Protein AF-A0A2K2TGK4-F1 (afdb_monomer_lite)

Radius of gyration: 19.2 Å; chains: 1; bounding box: 51×26×53 Å

pLDDT: mean 72.52, std 13.83, range [37.5, 92.88]

Foldseek 3Di:
DDDPDDPVVLVVVLVVLVVVLPPVQLVVLLVCCLVCLVPDDPVVVVVSVVSNVVSNVVRVVSNLVSQLVVDDPVCSVVSNVVVVVVVVVVVVVLVVVLVVQLVVLCVPDPDDNVVSNSVSNSVSSVVVSVVVVVVVVVVVVVSD

Organism: Limosilactobacillus fermentum (NCBI:txid1613)

InterPro domains:
  IPR036259 MFS transporter superfamily [SSF103473] (27-142)

Sequence (144 aa):
MPRHQPSAYLSQTARREGWLALPPCRWVALLIFTLVARHLANPFIATVYVLYMAGMGTCMGSVMTSALRTLADNQQTEGNAILNTLQQFAGAVGTSLSAVVVAQSQTYLAGSQAYTTAVGTQNAFIMLTVFATVIWFSYFKVIK

Structure (mmCIF, N/CA/C/O backbone):
dat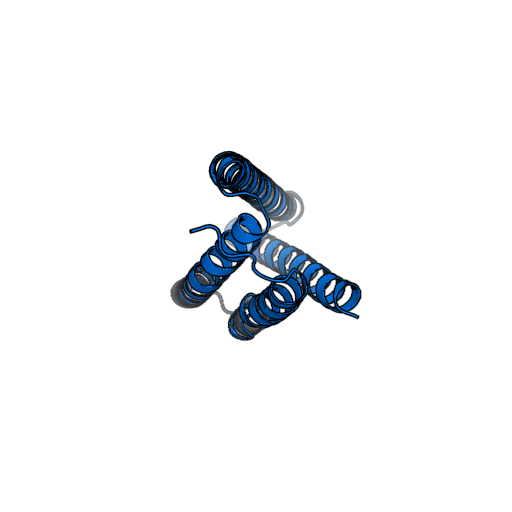a_AF-A0A2K2TGK4-F1
#
_entry.id   AF-A0A2K2TGK4-F1
#
loop_
_atom_site.group_PDB
_atom_site.id
_atom_site.type_symbol
_atom_site.label_atom_id
_atom_site.label_alt_id
_atom_site.label_comp_id
_atom_site.label_asym_id
_atom_site.label_entity_id
_atom_site.label_seq_id
_atom_site.pdbx_PDB_ins_code
_atom_site.Cartn_x
_atom_site.Cartn_y
_atom_site.Cartn_z
_atom_site.occupancy
_atom_site.B_iso_or_equiv
_atom_site.auth_seq_id
_atom_site.auth_comp_id
_atom_site.auth_asym_id
_atom_site.auth_atom_id
_atom_site.pdbx_PDB_model_num
ATOM 1 N N . MET A 1 1 ? -33.391 -2.976 24.612 1.00 37.50 1 MET A N 1
ATOM 2 C CA . MET A 1 1 ? -32.582 -3.812 25.531 1.00 37.50 1 MET A CA 1
ATOM 3 C C . MET A 1 1 ? -31.109 -3.527 25.263 1.00 37.50 1 MET A C 1
ATOM 5 O O . MET A 1 1 ? -30.676 -3.845 24.161 1.00 37.50 1 MET A O 1
ATOM 9 N N . PRO A 1 2 ? -30.342 -2.913 26.179 1.00 49.28 2 PRO A N 1
ATOM 10 C CA . PRO A 1 2 ? -28.917 -2.708 25.954 1.00 49.28 2 PRO A CA 1
ATOM 11 C C . PRO A 1 2 ? -28.168 -4.002 26.301 1.00 49.28 2 PRO A C 1
ATOM 13 O O . PRO A 1 2 ? -28.231 -4.491 27.428 1.00 49.28 2 PRO A O 1
ATOM 16 N N . ARG A 1 3 ? -27.501 -4.603 25.310 1.00 53.56 3 ARG A N 1
ATOM 17 C CA . ARG A 1 3 ? -26.610 -5.748 25.528 1.00 53.56 3 ARG A CA 1
ATOM 18 C C . ARG A 1 3 ? -25.300 -5.224 26.112 1.00 53.56 3 ARG A C 1
ATOM 20 O O . ARG A 1 3 ? -24.478 -4.687 25.381 1.00 53.56 3 ARG A O 1
ATOM 27 N N . HIS A 1 4 ? -25.089 -5.420 27.410 1.00 55.03 4 HIS A N 1
ATOM 28 C CA . HIS A 1 4 ? -23.748 -5.394 27.991 1.00 55.03 4 HIS A CA 1
ATOM 29 C C . HIS A 1 4 ? -22.929 -6.534 27.361 1.00 55.03 4 HIS A C 1
ATOM 31 O O . HIS A 1 4 ? -23.031 -7.684 27.782 1.00 55.03 4 HIS A O 1
ATOM 37 N N . GLN A 1 5 ? -22.158 -6.243 26.310 1.00 56.81 5 GLN A N 1
ATOM 38 C CA . GLN A 1 5 ? -21.148 -7.170 25.801 1.00 56.81 5 GLN A CA 1
ATOM 39 C C . GLN A 1 5 ? -19.856 -6.991 26.617 1.00 56.81 5 GLN A C 1
ATOM 41 O O . GLN A 1 5 ? -19.334 -5.877 26.677 1.00 56.81 5 GLN A O 1
ATOM 46 N N . PRO A 1 6 ? -19.332 -8.043 27.276 1.00 56.12 6 PRO A N 1
ATOM 47 C CA . PRO A 1 6 ? -18.130 -7.929 28.096 1.00 56.12 6 PRO A CA 1
ATOM 48 C C . PRO A 1 6 ? -16.906 -7.596 27.231 1.00 56.12 6 PRO A C 1
ATOM 50 O O . PRO A 1 6 ? -16.634 -8.293 26.254 1.00 56.12 6 PRO A O 1
ATOM 53 N N . SER A 1 7 ? -16.142 -6.573 27.627 1.00 62.00 7 SER A N 1
ATOM 54 C CA . SER A 1 7 ? -14.929 -6.048 26.962 1.00 62.00 7 SER A CA 1
ATOM 55 C C . SER A 1 7 ? -13.915 -7.125 26.508 1.00 62.00 7 SER A C 1
ATOM 57 O O . SER A 1 7 ? -13.255 -6.980 25.480 1.00 62.00 7 SER A O 1
ATOM 59 N N . ALA A 1 8 ? -13.858 -8.269 27.200 1.00 53.47 8 ALA A N 1
ATOM 60 C CA . ALA A 1 8 ? -12.995 -9.403 26.857 1.00 53.47 8 ALA A CA 1
ATOM 61 C C . ALA A 1 8 ? -13.364 -10.126 25.541 1.00 53.47 8 ALA A C 1
ATOM 63 O O . ALA A 1 8 ? -12.505 -10.762 24.932 1.00 53.47 8 ALA A O 1
ATOM 64 N N . TYR A 1 9 ? -14.616 -10.029 25.077 1.00 50.81 9 TYR A N 1
ATOM 65 C CA . TYR A 1 9 ? -15.039 -10.635 23.809 1.00 50.81 9 TYR A CA 1
ATOM 66 C C . TYR A 1 9 ? -14.588 -9.817 22.597 1.00 50.81 9 TYR A C 1
ATOM 68 O O . TYR A 1 9 ? -14.195 -10.405 21.593 1.00 50.81 9 TYR A O 1
ATOM 76 N N . LEU A 1 10 ? -14.578 -8.483 22.707 1.00 53.47 10 LEU A N 1
ATOM 77 C CA . LEU A 1 10 ? -14.160 -7.579 21.629 1.00 53.47 10 LEU A CA 1
ATOM 78 C C . LEU A 1 10 ? -12.673 -7.745 21.283 1.00 53.47 10 LEU A C 1
ATOM 80 O O . LEU A 1 10 ? -12.310 -7.718 20.108 1.00 53.47 10 LEU A O 1
ATOM 84 N N . SER A 1 11 ? -11.818 -7.988 22.283 1.00 53.38 11 SER A N 1
ATOM 85 C CA . SER A 1 11 ? -10.383 -8.210 22.066 1.00 53.38 11 SER A CA 1
ATOM 86 C C . SER A 1 11 ? -10.084 -9.562 21.405 1.00 53.38 11 SER A C 1
ATOM 88 O O . SER A 1 11 ? -9.197 -9.648 20.553 1.00 53.38 11 SER A O 1
ATOM 90 N N . GLN A 1 12 ? -10.846 -10.615 21.725 1.00 53.06 12 GLN A N 1
ATOM 91 C CA . GLN A 1 12 ? -10.705 -11.922 21.076 1.00 53.06 12 GLN A CA 1
ATOM 92 C C . GLN A 1 12 ? -11.230 -11.931 19.637 1.00 53.06 12 GLN A C 1
ATOM 94 O O . GLN A 1 12 ? -10.578 -12.520 18.772 1.00 53.06 12 GLN A O 1
ATOM 99 N N . THR A 1 13 ? -12.356 -11.269 19.347 1.00 54.56 13 THR A N 1
ATOM 100 C CA . THR A 1 13 ? -12.866 -11.146 17.971 1.00 54.56 13 THR A CA 1
ATOM 101 C C . THR A 1 13 ? -11.969 -10.263 17.111 1.00 54.56 13 THR A C 1
ATOM 103 O O . THR A 1 13 ? -11.606 -10.695 16.023 1.00 54.56 13 THR A O 1
ATOM 106 N N . ALA A 1 14 ? -11.484 -9.123 17.616 1.00 52.84 14 ALA A N 1
ATOM 107 C CA . ALA A 1 14 ? -10.551 -8.259 16.881 1.00 52.84 14 ALA A CA 1
ATOM 108 C C . ALA A 1 14 ? -9.222 -8.969 16.546 1.00 52.84 14 ALA A C 1
ATOM 110 O O . ALA A 1 14 ? -8.680 -8.820 15.449 1.00 52.84 14 ALA A O 1
ATOM 111 N N . ARG A 1 15 ? -8.716 -9.809 17.460 1.00 54.47 15 ARG A N 1
ATOM 112 C CA . ARG A 1 15 ? -7.503 -10.617 17.247 1.00 54.47 15 ARG A CA 1
ATOM 113 C C . ARG A 1 15 ? -7.717 -11.777 16.262 1.00 54.47 15 ARG A C 1
ATOM 115 O O . ARG A 1 15 ? -6.789 -12.132 15.541 1.00 54.47 15 ARG A O 1
ATOM 122 N N . ARG A 1 16 ? -8.926 -12.350 16.196 1.00 51.97 16 ARG A N 1
ATOM 123 C CA . ARG A 1 16 ? -9.316 -13.374 15.202 1.00 51.97 16 ARG A CA 1
ATOM 124 C C . ARG A 1 16 ? -9.554 -12.779 13.814 1.00 51.97 16 ARG A C 1
ATOM 126 O O . ARG A 1 16 ? -9.134 -13.360 12.819 1.00 51.97 16 ARG A O 1
ATOM 133 N N . GLU A 1 17 ? -10.200 -11.623 13.747 1.00 52.53 17 GLU A N 1
ATOM 134 C CA . GLU A 1 17 ? -10.539 -10.934 12.500 1.00 52.53 17 GLU A CA 1
ATOM 135 C C . GLU A 1 17 ? -9.304 -10.323 11.839 1.00 52.53 17 GLU A C 1
ATOM 137 O O . GLU A 1 17 ? -9.198 -10.361 10.621 1.00 52.53 17 GLU A O 1
ATOM 142 N N . GLY A 1 18 ? -8.306 -9.875 12.605 1.00 50.50 18 GLY A N 1
ATOM 143 C CA . GLY A 1 18 ? -7.033 -9.439 12.034 1.00 50.50 18 GLY A CA 1
ATOM 144 C C . GLY A 1 18 ? -6.150 -10.578 11.481 1.00 50.50 18 GLY A C 1
ATOM 145 O O . GLY A 1 18 ? -5.405 -10.366 10.527 1.00 50.50 18 GLY A O 1
ATOM 146 N N . TRP A 1 19 ? -6.315 -11.812 11.978 1.00 47.03 19 TRP A N 1
ATOM 147 C CA . TRP A 1 19 ? -5.742 -13.032 11.376 1.00 47.03 19 TRP A CA 1
ATOM 148 C C . TRP A 1 19 ? -6.425 -13.416 10.048 1.00 47.03 19 TRP A C 1
ATOM 150 O O . TRP A 1 19 ? -5.793 -13.995 9.169 1.00 47.03 19 TRP A O 1
ATOM 160 N N . LEU A 1 20 ? -7.710 -13.077 9.887 1.00 52.62 20 LEU A N 1
ATOM 161 C CA . LEU A 1 20 ? -8.497 -13.269 8.658 1.00 52.62 20 LEU A CA 1
ATOM 162 C C . LEU A 1 20 ? -8.377 -12.091 7.670 1.00 52.62 20 LEU A C 1
ATOM 164 O O . LEU A 1 20 ? -8.551 -12.274 6.468 1.00 52.62 20 LEU A O 1
ATOM 168 N N . ALA A 1 21 ? -8.047 -10.893 8.154 1.00 50.44 21 ALA A N 1
ATOM 169 C CA . ALA A 1 21 ? -7.884 -9.670 7.364 1.00 50.44 21 ALA A CA 1
ATOM 170 C C . ALA A 1 21 ? -6.580 -9.611 6.553 1.00 50.44 21 ALA A C 1
ATOM 172 O O . ALA A 1 21 ? -6.407 -8.754 5.686 1.00 50.44 21 ALA A O 1
ATOM 173 N N . LEU A 1 22 ? -5.658 -10.525 6.828 1.00 56.62 22 LEU A N 1
ATOM 174 C CA . LEU A 1 22 ? -4.388 -10.681 6.138 1.00 56.62 22 LEU A CA 1
ATOM 175 C C . LEU A 1 22 ? -4.354 -12.077 5.500 1.00 56.62 22 LEU A C 1
ATOM 177 O O . LEU A 1 22 ? -3.560 -12.929 5.898 1.00 56.62 22 LEU A O 1
ATOM 181 N N . PRO A 1 23 ? -5.247 -12.367 4.537 1.00 60.34 23 PRO A N 1
ATOM 182 C CA . PRO A 1 23 ? -5.335 -13.692 3.974 1.00 60.34 23 PRO A CA 1
ATOM 183 C C . PRO A 1 23 ? -4.011 -13.987 3.258 1.00 60.34 23 PRO A C 1
ATOM 185 O O . PRO A 1 23 ? -3.482 -13.121 2.546 1.00 60.34 23 PRO A O 1
ATOM 188 N N . PRO A 1 24 ? -3.465 -15.205 3.410 1.00 62.03 24 PRO A N 1
ATOM 189 C CA . PRO A 1 24 ? -2.210 -15.606 2.779 1.00 62.03 24 PRO A CA 1
ATOM 190 C C . PRO A 1 24 ? -2.227 -15.386 1.259 1.00 62.03 24 PRO A C 1
ATOM 192 O O . PRO A 1 24 ? -1.177 -15.181 0.660 1.00 62.03 24 PRO A O 1
ATOM 195 N N . CYS A 1 25 ? -3.410 -15.304 0.636 1.00 59.62 25 CYS A N 1
ATOM 196 C CA . CYS A 1 25 ? -3.569 -14.957 -0.772 1.00 59.62 25 CYS A CA 1
ATOM 197 C C . CYS A 1 25 ? -3.001 -13.577 -1.154 1.00 59.62 25 CYS A C 1
ATOM 199 O O . CYS A 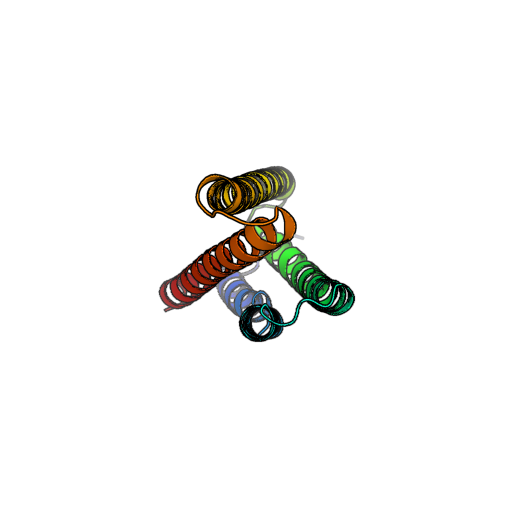1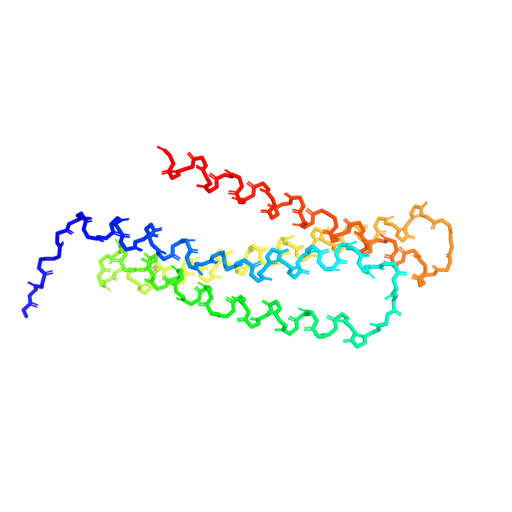 25 ? -2.453 -13.457 -2.245 1.00 59.62 25 CYS A O 1
ATOM 201 N N . ARG A 1 26 ? -3.051 -12.553 -0.283 1.00 60.41 26 ARG A N 1
ATOM 202 C CA . ARG A 1 26 ? -2.460 -11.224 -0.565 1.00 60.41 26 ARG A CA 1
ATOM 203 C C . ARG A 1 26 ? -0.935 -11.279 -0.610 1.00 60.41 26 ARG A C 1
ATOM 205 O O . ARG A 1 26 ? -0.319 -10.628 -1.447 1.00 60.41 26 ARG A O 1
ATOM 212 N N . TRP A 1 27 ? -0.338 -12.079 0.267 1.00 65.69 27 TRP A N 1
ATOM 213 C CA . TRP A 1 27 ? 1.105 -12.313 0.297 1.00 65.69 27 TRP A CA 1
ATOM 214 C C . TRP A 1 27 ? 1.580 -13.165 -0.869 1.00 65.69 27 TRP A C 1
ATOM 216 O O . TRP A 1 27 ? 2.570 -12.837 -1.519 1.00 65.69 27 TRP A O 1
ATOM 226 N N . VAL A 1 28 ? 0.829 -14.219 -1.175 1.00 72.25 28 VAL A N 1
ATOM 227 C CA . VAL A 1 28 ? 1.072 -15.079 -2.332 1.00 72.25 28 VAL A CA 1
ATOM 228 C C . VAL A 1 28 ? 0.951 -14.274 -3.631 1.00 72.25 28 VAL A C 1
ATOM 230 O O . VAL A 1 28 ? 1.816 -14.393 -4.491 1.00 72.25 28 VAL A O 1
ATOM 233 N N . ALA A 1 29 ? -0.038 -13.382 -3.751 1.00 62.91 29 ALA A N 1
ATOM 234 C CA . ALA A 1 29 ? -0.190 -12.507 -4.914 1.00 62.91 29 ALA A CA 1
ATOM 235 C C . ALA A 1 29 ? 1.004 -11.552 -5.097 1.00 62.91 29 ALA A C 1
ATOM 237 O O . ALA A 1 29 ? 1.497 -11.415 -6.214 1.00 62.91 29 ALA A O 1
ATOM 238 N N . LEU A 1 30 ? 1.510 -10.941 -4.018 1.00 64.69 30 LEU A N 1
ATOM 239 C CA . LEU A 1 30 ? 2.696 -10.071 -4.064 1.00 64.69 30 LEU A CA 1
ATOM 240 C C . LEU A 1 30 ? 3.979 -10.841 -4.417 1.00 64.69 30 LEU A C 1
ATOM 242 O O . LEU A 1 30 ? 4.781 -10.362 -5.220 1.00 64.69 30 LEU A O 1
ATOM 246 N N . LEU A 1 31 ? 4.163 -12.049 -3.879 1.00 69.44 31 LEU A N 1
ATOM 247 C CA . LEU A 1 31 ? 5.296 -12.919 -4.218 1.00 69.44 31 LEU A CA 1
ATOM 248 C C . LEU A 1 31 ? 5.273 -13.342 -5.691 1.00 69.44 31 LEU A C 1
ATOM 250 O O . LEU A 1 31 ? 6.301 -13.278 -6.364 1.00 69.44 31 LEU A O 1
ATOM 254 N N . ILE A 1 32 ? 4.098 -13.700 -6.212 1.00 67.94 32 ILE A N 1
ATOM 255 C CA . ILE A 1 32 ? 3.904 -14.022 -7.631 1.00 67.94 32 ILE A CA 1
ATOM 256 C C . ILE A 1 32 ? 4.191 -12.793 -8.506 1.00 67.94 32 ILE A C 1
ATOM 258 O O . ILE A 1 32 ? 4.898 -12.913 -9.505 1.00 67.94 32 ILE A O 1
ATOM 262 N N . PHE A 1 33 ? 3.726 -11.604 -8.107 1.00 61.44 33 PHE A N 1
ATOM 263 C CA . PHE A 1 33 ? 4.028 -10.352 -8.811 1.00 61.44 33 PHE A CA 1
ATOM 264 C C . PHE A 1 33 ? 5.533 -10.083 -8.880 1.00 61.44 33 PHE A C 1
ATOM 266 O O . PHE A 1 33 ? 6.056 -9.740 -9.936 1.00 61.44 33 PHE A O 1
ATOM 273 N N . THR A 1 34 ? 6.237 -10.274 -7.764 1.00 61.19 34 THR A N 1
ATOM 274 C CA . THR A 1 34 ? 7.670 -9.967 -7.643 1.00 61.19 34 THR A CA 1
ATOM 275 C C . THR A 1 34 ? 8.535 -10.938 -8.454 1.00 61.19 34 THR A C 1
ATOM 277 O O . THR A 1 34 ? 9.518 -10.524 -9.065 1.00 61.19 34 THR A O 1
ATOM 280 N N . LEU A 1 35 ? 8.158 -12.220 -8.506 1.00 62.22 35 LEU A N 1
ATOM 281 C CA . LEU A 1 35 ? 8.904 -13.260 -9.224 1.00 62.22 35 LEU A CA 1
ATOM 282 C C . LEU A 1 35 ? 8.643 -13.256 -10.739 1.00 62.22 35 LEU A C 1
ATOM 284 O O . LEU A 1 35 ? 9.529 -13.620 -11.511 1.00 62.22 35 LEU A O 1
ATOM 288 N N . VAL A 1 36 ? 7.454 -12.825 -11.177 1.00 56.06 36 VAL A N 1
ATOM 289 C CA . VAL A 1 36 ? 7.022 -12.894 -12.588 1.00 56.06 36 VAL A CA 1
ATOM 290 C C . VAL A 1 36 ? 7.070 -11.530 -13.296 1.00 56.06 36 VAL A C 1
ATOM 292 O O . VAL A 1 36 ? 6.928 -11.467 -14.514 1.00 56.06 36 VAL A O 1
ATOM 295 N N . ALA A 1 37 ? 7.395 -10.438 -12.589 1.00 52.03 37 ALA A N 1
ATOM 296 C CA . ALA A 1 37 ? 7.531 -9.084 -13.153 1.00 52.03 37 ALA A CA 1
ATOM 297 C C . ALA A 1 37 ? 8.466 -8.976 -14.379 1.00 52.03 37 ALA A C 1
ATOM 299 O O . ALA A 1 37 ? 8.371 -8.018 -15.141 1.00 52.03 37 ALA A O 1
ATOM 300 N N . ARG A 1 38 ? 9.359 -9.951 -14.601 1.00 47.81 38 ARG A N 1
ATOM 301 C CA . ARG A 1 38 ? 10.278 -9.985 -15.752 1.00 47.81 38 ARG A CA 1
ATOM 302 C C . ARG A 1 38 ? 9.679 -10.572 -17.039 1.00 47.81 38 ARG A C 1
ATOM 304 O O . ARG A 1 38 ? 10.305 -10.439 -18.088 1.00 47.81 38 ARG A O 1
ATOM 311 N N . HIS A 1 39 ? 8.481 -11.162 -17.000 1.00 47.72 39 HIS A N 1
ATOM 312 C CA . HIS A 1 39 ? 7.742 -11.587 -18.195 1.00 47.72 39 HIS A CA 1
ATOM 313 C C . HIS A 1 39 ? 6.465 -10.754 -18.359 1.00 47.72 39 HIS A C 1
ATOM 315 O O . HIS A 1 39 ? 5.388 -11.093 -17.875 1.00 47.72 39 HIS A O 1
ATOM 321 N N . LEU A 1 40 ? 6.624 -9.619 -19.047 1.00 47.88 40 LEU A N 1
ATOM 322 C CA . LEU A 1 40 ? 5.580 -8.642 -19.357 1.00 47.88 40 LEU A CA 1
ATOM 323 C C . LEU A 1 40 ? 4.527 -9.209 -20.328 1.00 47.88 40 LEU A C 1
ATOM 325 O O . LEU A 1 40 ? 4.572 -8.948 -21.528 1.00 47.88 40 LEU A O 1
ATOM 329 N N . ALA A 1 41 ? 3.534 -9.928 -19.812 1.00 49.84 41 ALA A N 1
ATOM 330 C CA . ALA A 1 41 ? 2.280 -10.150 -20.525 1.00 49.84 41 ALA A CA 1
ATOM 331 C C . ALA A 1 41 ? 1.146 -9.390 -19.817 1.00 49.84 41 ALA A C 1
ATOM 333 O O . ALA A 1 41 ? 0.744 -9.748 -18.710 1.00 49.84 41 ALA A O 1
ATOM 334 N N . ASN A 1 42 ? 0.597 -8.362 -20.477 1.00 54.59 42 ASN A N 1
ATOM 335 C CA . ASN A 1 42 ? -0.556 -7.562 -20.028 1.00 54.59 42 ASN A CA 1
ATOM 336 C C . ASN A 1 42 ? -1.717 -8.349 -19.365 1.00 54.59 42 ASN A C 1
ATOM 338 O O . ASN A 1 42 ? -2.230 -7.866 -18.353 1.00 54.59 42 ASN A O 1
ATOM 342 N N . PRO A 1 43 ? -2.152 -9.532 -19.855 1.00 57.59 43 PRO A N 1
ATOM 343 C CA . PRO A 1 43 ? -3.242 -10.274 -19.210 1.00 57.59 43 PRO A CA 1
ATOM 344 C C . PRO A 1 43 ? -2.870 -10.847 -17.835 1.00 57.59 43 PRO A C 1
ATOM 346 O O . PRO A 1 43 ? -3.734 -10.959 -16.971 1.00 57.59 43 PRO A O 1
ATOM 349 N N . PHE A 1 44 ? -1.594 -11.151 -17.586 1.00 56.03 44 PHE A N 1
ATOM 350 C CA . PHE A 1 44 ? -1.147 -11.703 -16.306 1.00 56.03 44 PHE A CA 1
ATOM 351 C C . PHE A 1 44 ? -1.253 -10.671 -15.174 1.00 56.03 44 PHE A C 1
ATOM 353 O O . PHE A 1 44 ? -1.785 -10.964 -14.105 1.00 56.03 44 PHE A O 1
ATOM 360 N N . ILE A 1 45 ? -0.837 -9.430 -15.442 1.00 63.34 45 ILE A N 1
ATOM 361 C CA . ILE A 1 45 ? -0.988 -8.292 -14.521 1.00 63.34 45 ILE A CA 1
ATOM 362 C C . ILE A 1 45 ? -2.465 -8.092 -14.161 1.00 63.34 45 ILE A C 1
ATOM 364 O O . ILE A 1 45 ? -2.794 -7.921 -12.988 1.00 63.34 45 ILE A O 1
ATOM 368 N N . ALA A 1 46 ? -3.359 -8.165 -15.153 1.00 63.59 46 ALA A N 1
ATOM 369 C CA . ALA A 1 46 ? -4.796 -8.022 -14.940 1.00 63.59 46 ALA A CA 1
ATOM 370 C C . ALA A 1 46 ? -5.362 -9.136 -14.044 1.00 63.59 46 ALA A C 1
ATOM 372 O O . ALA A 1 46 ? -6.082 -8.843 -13.091 1.00 63.59 46 ALA A O 1
ATOM 373 N N . THR A 1 47 ? -5.004 -10.401 -14.287 1.00 64.31 47 THR A N 1
ATOM 374 C CA . THR A 1 47 ? -5.453 -11.525 -13.448 1.00 64.31 47 THR A CA 1
ATOM 375 C C . THR A 1 47 ? -4.981 -11.380 -12.005 1.00 64.31 47 THR A C 1
ATOM 377 O O . THR A 1 47 ? -5.771 -11.557 -11.076 1.00 64.31 47 THR A O 1
ATOM 380 N N . VAL A 1 48 ? -3.716 -11.010 -11.789 1.00 65.88 48 VAL A N 1
ATOM 381 C CA . VAL A 1 48 ? -3.199 -10.832 -10.427 1.00 65.88 48 VAL A CA 1
ATOM 382 C C . VAL A 1 48 ? -3.830 -9.613 -9.747 1.00 65.88 48 VAL A C 1
ATOM 384 O O . VAL A 1 48 ? -4.155 -9.678 -8.562 1.00 65.88 48 VAL A O 1
ATOM 387 N N . TYR A 1 49 ? -4.090 -8.531 -10.484 1.00 67.62 49 TYR A N 1
ATOM 388 C CA . TYR A 1 49 ? -4.809 -7.366 -9.965 1.00 67.62 49 TYR A CA 1
ATOM 389 C C . TYR A 1 49 ? -6.245 -7.703 -9.540 1.00 67.62 49 TYR A C 1
ATOM 391 O O . TYR A 1 49 ? -6.689 -7.267 -8.479 1.00 67.62 49 TYR A O 1
ATOM 399 N N . VAL A 1 50 ? -6.959 -8.526 -10.315 1.00 72.19 50 VAL A N 1
ATOM 400 C CA . VAL A 1 50 ? -8.306 -9.001 -9.959 1.00 72.19 50 VAL A CA 1
ATOM 401 C C . VAL A 1 50 ? -8.272 -9.828 -8.674 1.00 72.19 50 VAL A C 1
ATOM 403 O O . VAL A 1 50 ? -9.073 -9.584 -7.775 1.00 72.19 50 VAL A O 1
ATOM 406 N N . LEU A 1 51 ? -7.318 -10.754 -8.539 1.00 72.12 51 LEU A N 1
ATOM 407 C CA . LEU A 1 51 ? -7.143 -11.531 -7.306 1.00 72.12 51 LEU A CA 1
ATOM 408 C C . LEU A 1 51 ? -6.791 -10.637 -6.106 1.00 72.12 51 LEU A C 1
ATOM 410 O O . LEU A 1 51 ? -7.312 -10.839 -5.008 1.00 72.12 51 LEU A O 1
ATOM 414 N N . TYR A 1 52 ? -5.952 -9.620 -6.316 1.00 69.75 52 TYR A N 1
ATOM 415 C CA . TYR A 1 52 ? -5.603 -8.637 -5.291 1.00 69.75 52 TYR A CA 1
ATOM 416 C C . TYR A 1 52 ? -6.820 -7.821 -4.836 1.00 69.75 52 TYR A C 1
ATOM 418 O O . TYR A 1 52 ? -7.055 -7.687 -3.633 1.00 69.75 52 TYR A O 1
ATOM 426 N N . MET A 1 53 ? -7.619 -7.310 -5.777 1.00 74.38 53 MET A N 1
ATOM 427 C CA . MET A 1 53 ? -8.832 -6.544 -5.478 1.00 74.38 53 MET A CA 1
ATOM 428 C C . MET A 1 53 ? -9.910 -7.404 -4.813 1.00 74.38 53 MET A C 1
ATOM 430 O O . MET A 1 53 ? -10.554 -6.945 -3.869 1.00 74.38 53 MET A O 1
ATOM 434 N N . ALA A 1 54 ? -10.052 -8.668 -5.221 1.00 72.56 54 ALA A N 1
ATOM 435 C CA . ALA A 1 54 ? -10.945 -9.618 -4.564 1.00 72.56 54 ALA A CA 1
ATOM 436 C C . ALA A 1 54 ? -10.545 -9.851 -3.095 1.00 72.56 54 ALA A C 1
ATOM 438 O O . ALA A 1 54 ? -11.389 -9.751 -2.206 1.00 72.56 54 ALA A O 1
ATOM 439 N N . GLY A 1 55 ? -9.252 -10.072 -2.821 1.00 69.50 55 GLY A N 1
ATOM 440 C CA . GLY A 1 55 ? -8.743 -10.217 -1.453 1.00 69.50 55 GLY A CA 1
ATOM 441 C C . GLY A 1 55 ? -8.855 -8.935 -0.616 1.00 69.50 55 GLY A C 1
ATOM 442 O O . GLY A 1 55 ? -9.173 -8.992 0.569 1.00 69.50 55 GLY A O 1
ATOM 443 N N . MET A 1 56 ? -8.638 -7.759 -1.216 1.00 72.25 56 MET A N 1
ATOM 444 C CA . MET A 1 56 ? -8.865 -6.465 -0.554 1.00 72.25 56 MET A CA 1
ATOM 445 C C . MET A 1 56 ? -10.322 -6.290 -0.122 1.00 72.25 56 MET A C 1
ATOM 447 O O . MET A 1 56 ? -10.567 -5.914 1.024 1.00 72.25 56 MET A O 1
ATOM 451 N N . GLY A 1 57 ? -11.278 -6.575 -1.012 1.00 75.81 57 GLY A N 1
ATOM 452 C CA . GLY A 1 57 ? -12.706 -6.392 -0.743 1.00 75.81 57 GLY A CA 1
ATOM 453 C C . GLY A 1 57 ? -13.193 -7.220 0.444 1.00 75.81 57 GLY A C 1
ATOM 454 O O . GLY A 1 57 ? -13.900 -6.703 1.309 1.00 75.81 57 GLY A O 1
ATOM 455 N N . THR A 1 58 ? -12.748 -8.476 0.544 1.00 71.81 58 THR A N 1
ATOM 456 C CA . THR A 1 58 ? -13.135 -9.363 1.651 1.00 71.81 58 THR A CA 1
ATOM 457 C C . THR A 1 58 ? -12.568 -8.923 3.000 1.00 71.81 58 THR A C 1
ATOM 459 O O . THR A 1 58 ? -13.225 -9.099 4.020 1.00 71.81 58 THR A O 1
ATOM 462 N N . CYS A 1 59 ? -11.373 -8.329 3.026 1.00 69.88 59 CYS A N 1
ATOM 463 C CA . CYS A 1 59 ? -10.676 -8.001 4.274 1.00 69.88 59 CYS A CA 1
ATOM 464 C C . CYS A 1 59 ? -10.967 -6.593 4.778 1.00 69.88 59 CYS A C 1
ATOM 466 O O . CYS A 1 59 ? -11.130 -6.382 5.980 1.00 69.88 59 CYS A O 1
ATOM 468 N N . MET A 1 60 ? -11.034 -5.618 3.874 1.00 75.69 60 MET A N 1
ATOM 469 C CA . MET A 1 60 ? -11.219 -4.221 4.256 1.00 75.69 60 MET A CA 1
ATOM 470 C C . MET A 1 60 ? -12.619 -3.992 4.837 1.00 75.69 60 MET A C 1
ATOM 472 O O . MET A 1 60 ? -12.757 -3.278 5.828 1.00 75.69 60 MET A O 1
ATOM 476 N N . GLY A 1 61 ? -13.635 -4.681 4.301 1.00 78.38 61 GLY A N 1
ATOM 477 C CA . GLY A 1 61 ? -14.996 -4.659 4.841 1.00 78.38 61 GLY A CA 1
ATOM 478 C C . GLY A 1 61 ? -15.085 -5.221 6.262 1.00 78.38 61 GLY A C 1
ATOM 479 O O . GLY A 1 61 ? -15.700 -4.596 7.129 1.00 78.38 61 GLY A O 1
ATOM 480 N N . SER A 1 62 ? -14.422 -6.351 6.539 1.00 75.31 62 SER A N 1
ATOM 481 C CA . SER A 1 62 ? -14.375 -6.911 7.894 1.00 75.31 62 SER A CA 1
ATOM 482 C C . SER A 1 62 ? -13.604 -6.007 8.853 1.00 75.31 62 SER A C 1
ATOM 484 O O . SER A 1 62 ? -14.128 -5.684 9.908 1.00 75.31 62 SER A O 1
ATOM 486 N N . VAL A 1 63 ? -12.420 -5.511 8.473 1.00 79.19 63 VAL A N 1
ATOM 487 C CA . VAL A 1 63 ? -11.593 -4.655 9.347 1.00 79.19 63 VAL A CA 1
ATOM 488 C C . VAL A 1 63 ? -12.300 -3.354 9.703 1.00 79.19 63 VAL A C 1
ATOM 490 O O . VAL A 1 63 ? -12.316 -2.981 10.873 1.00 79.19 63 VAL A O 1
ATOM 493 N N . MET A 1 64 ? -12.898 -2.670 8.723 1.00 81.19 64 MET A N 1
ATOM 494 C CA . MET A 1 64 ? -13.646 -1.438 8.986 1.00 81.19 64 MET A CA 1
ATOM 495 C C . MET A 1 64 ? -14.823 -1.693 9.925 1.00 81.19 64 MET A C 1
ATOM 497 O O . MET A 1 64 ? -15.022 -0.946 10.878 1.00 81.19 64 MET A O 1
ATOM 501 N N . THR A 1 65 ? -15.570 -2.774 9.694 1.00 82.56 65 THR A N 1
ATOM 502 C CA . THR A 1 65 ? -16.708 -3.139 10.544 1.00 82.56 65 THR A CA 1
ATOM 503 C C . THR A 1 65 ? -16.256 -3.426 11.974 1.00 82.56 65 THR A C 1
ATOM 505 O O . THR A 1 65 ? -16.844 -2.916 12.925 1.00 82.56 65 THR A O 1
ATOM 508 N N . SER A 1 66 ? -15.179 -4.190 12.150 1.00 79.62 66 SER A N 1
ATOM 509 C CA . SER A 1 66 ? -14.596 -4.478 13.463 1.00 79.62 66 SER A CA 1
ATOM 510 C C . SER A 1 66 ? -14.086 -3.220 14.157 1.00 79.62 66 SER A C 1
ATOM 512 O O . SER A 1 66 ? -14.317 -3.060 15.352 1.00 79.62 66 SER A O 1
ATOM 514 N N . ALA A 1 67 ? -13.449 -2.306 13.420 1.00 79.25 67 ALA A N 1
ATOM 515 C CA . ALA A 1 67 ? -12.973 -1.033 13.951 1.00 79.25 67 ALA A CA 1
ATOM 516 C C . ALA A 1 67 ? -14.139 -0.166 14.455 1.00 79.25 67 ALA A C 1
ATOM 518 O O . ALA A 1 67 ? -14.094 0.328 15.581 1.00 79.25 67 ALA A O 1
ATOM 519 N N . LEU A 1 68 ? -15.222 -0.047 13.680 1.00 84.75 68 LEU A N 1
ATOM 520 C CA . LEU A 1 68 ? -16.409 0.721 14.073 1.00 84.75 68 LEU A CA 1
ATOM 521 C C . LEU A 1 68 ? -17.143 0.111 15.266 1.00 84.75 68 LEU A C 1
ATOM 523 O O . LEU A 1 68 ? -17.639 0.848 16.111 1.00 84.75 68 LEU A O 1
ATOM 527 N N . ARG A 1 69 ? -17.149 -1.219 15.401 1.00 82.88 69 ARG A N 1
ATOM 528 C CA . ARG A 1 69 ? -17.744 -1.902 16.564 1.00 82.88 69 ARG A CA 1
ATOM 529 C C . ARG A 1 69 ? -17.009 -1.641 17.881 1.00 82.88 69 ARG A C 1
ATOM 531 O O . ARG A 1 69 ? -17.536 -2.003 18.929 1.00 82.88 69 ARG A O 1
ATOM 538 N N . THR A 1 70 ? -15.820 -1.034 17.854 1.00 79.88 70 THR A N 1
ATOM 539 C CA . THR A 1 70 ? -15.136 -0.579 19.077 1.00 79.88 70 THR A CA 1
ATOM 540 C C . THR A 1 70 ? -15.644 0.778 19.578 1.00 79.88 70 THR A C 1
ATOM 542 O O . THR A 1 70 ? -15.379 1.134 20.725 1.00 79.88 70 THR A O 1
ATOM 545 N N . LEU A 1 71 ? -16.399 1.514 18.753 1.00 83.06 71 LEU A N 1
ATOM 546 C CA . LEU A 1 71 ? -17.022 2.797 19.087 1.00 83.06 71 LEU A CA 1
ATOM 547 C C . LEU A 1 71 ? -18.483 2.616 19.524 1.00 83.06 71 LEU A C 1
ATOM 549 O O . LEU A 1 71 ? -19.173 1.686 19.101 1.00 83.06 71 LEU A O 1
ATOM 553 N N . ALA A 1 72 ? -18.972 3.550 20.345 1.00 83.44 72 ALA A N 1
ATOM 554 C CA . ALA A 1 72 ? -20.386 3.623 20.703 1.00 83.44 72 ALA A CA 1
ATOM 555 C C . ALA A 1 72 ? -21.259 3.874 19.458 1.00 83.44 72 ALA A C 1
ATOM 557 O O . ALA A 1 72 ? -20.821 4.535 18.516 1.00 83.44 72 ALA A O 1
ATOM 558 N N . ASP A 1 73 ? -22.503 3.382 19.456 1.00 81.00 73 ASP A N 1
ATOM 559 C CA . ASP A 1 73 ? -23.402 3.453 18.289 1.00 81.00 73 ASP A CA 1
ATOM 560 C C . ASP A 1 73 ? -23.600 4.886 17.760 1.00 81.00 73 ASP A C 1
ATOM 562 O O . ASP A 1 73 ? -23.696 5.096 16.553 1.00 81.00 73 ASP A O 1
ATOM 566 N N . ASN A 1 74 ? -23.587 5.892 18.641 1.00 85.25 74 ASN A N 1
ATOM 567 C CA . ASN A 1 74 ? -23.693 7.302 18.256 1.00 85.25 74 ASN A CA 1
ATOM 568 C C . ASN A 1 74 ? -22.421 7.869 17.596 1.00 85.25 74 ASN A C 1
ATOM 570 O O . ASN A 1 74 ? -22.498 8.903 16.941 1.00 85.25 74 ASN A O 1
ATOM 574 N N . GLN A 1 75 ? -21.271 7.212 17.751 1.00 86.44 75 GLN A N 1
ATOM 575 C CA . GLN A 1 75 ? -19.976 7.636 17.206 1.00 86.44 75 GLN A CA 1
ATOM 576 C C . GLN A 1 75 ? -19.580 6.861 15.941 1.00 86.44 75 GLN A C 1
ATOM 578 O O . GLN A 1 75 ? -18.629 7.243 15.261 1.00 86.44 75 GLN A O 1
ATOM 583 N N . GLN A 1 76 ? -20.297 5.791 15.579 1.00 86.62 76 GLN A N 1
ATOM 584 C CA . GLN A 1 76 ? -19.960 4.968 14.409 1.00 86.62 76 GLN A CA 1
ATOM 585 C C . GLN A 1 76 ? -20.021 5.752 13.090 1.00 86.62 76 GLN A C 1
ATOM 587 O O . GLN A 1 76 ? -19.186 5.534 12.215 1.00 86.62 76 GLN A O 1
ATOM 592 N N . THR A 1 77 ? -20.952 6.699 12.948 1.00 88.38 77 THR A N 1
ATOM 593 C CA . THR A 1 77 ? -21.051 7.552 11.751 1.00 88.38 77 THR A CA 1
ATOM 594 C C . THR A 1 77 ? -19.807 8.424 11.573 1.00 88.38 77 THR A C 1
ATOM 596 O O . THR A 1 77 ? -19.236 8.474 10.483 1.00 88.38 77 THR A O 1
ATOM 599 N N . GLU A 1 78 ? -19.344 9.063 12.649 1.00 89.62 78 GLU A N 1
ATOM 600 C CA . GLU A 1 78 ? -18.122 9.877 12.644 1.00 89.62 78 GLU A CA 1
ATOM 601 C C . GLU A 1 78 ? -16.881 9.007 12.428 1.00 89.62 78 GLU A C 1
ATOM 603 O O . GLU A 1 78 ? -16.031 9.323 11.594 1.00 89.62 78 GLU A O 1
ATOM 608 N N . GLY A 1 79 ? -16.815 7.855 13.103 1.00 87.06 79 GLY A N 1
ATOM 609 C CA . GLY A 1 79 ? -15.759 6.866 12.907 1.00 87.06 79 GLY A CA 1
ATOM 610 C C . GLY A 1 79 ? -15.658 6.413 11.450 1.00 87.06 79 GLY A C 1
ATOM 611 O O . GLY A 1 79 ? -14.559 6.320 10.907 1.00 87.06 79 GLY A O 1
ATOM 612 N N . ASN A 1 80 ? -16.789 6.200 10.774 1.00 88.56 80 ASN A N 1
ATOM 613 C CA . ASN A 1 80 ? -16.806 5.796 9.370 1.00 88.56 80 ASN A CA 1
ATOM 614 C C . ASN A 1 80 ? -16.282 6.916 8.456 1.00 88.56 80 ASN A C 1
ATOM 616 O O . ASN A 1 80 ? -15.516 6.653 7.528 1.00 88.56 80 ASN A O 1
ATOM 620 N N . ALA A 1 81 ? -16.632 8.175 8.732 1.00 90.06 81 ALA A N 1
ATOM 621 C CA . ALA A 1 81 ? -16.101 9.320 7.993 1.00 90.06 81 ALA A CA 1
ATOM 622 C C . ALA A 1 81 ? -14.574 9.450 8.153 1.00 90.06 81 ALA A C 1
ATOM 624 O O . ALA A 1 81 ? -13.861 9.645 7.164 1.00 90.06 81 ALA A O 1
ATOM 625 N N . ILE A 1 82 ? -14.056 9.265 9.373 1.00 90.75 82 ILE A N 1
ATOM 626 C CA . ILE A 1 82 ? -12.612 9.278 9.652 1.00 90.75 82 ILE A CA 1
ATOM 627 C C . ILE A 1 82 ? -11.912 8.136 8.912 1.00 90.75 82 ILE A C 1
ATOM 629 O O . ILE A 1 82 ? -10.918 8.372 8.224 1.00 90.75 82 ILE A O 1
ATOM 633 N N . LEU A 1 83 ? -12.438 6.909 8.997 1.00 89.31 83 LEU A N 1
ATOM 634 C CA . LEU A 1 83 ? -11.863 5.751 8.307 1.00 89.31 83 LEU A CA 1
ATOM 635 C C . LEU A 1 83 ? -11.832 5.952 6.789 1.00 89.31 83 LEU A C 1
ATOM 637 O O . LEU A 1 83 ? -10.828 5.635 6.155 1.00 89.31 83 LEU A O 1
ATOM 641 N N . ASN A 1 84 ? -12.893 6.491 6.186 1.00 89.31 84 ASN A N 1
ATOM 642 C CA . ASN A 1 84 ? -12.909 6.797 4.751 1.00 89.31 84 ASN A CA 1
ATOM 643 C C . ASN A 1 84 ? -11.904 7.895 4.380 1.00 89.31 84 ASN A C 1
ATOM 645 O O . ASN A 1 84 ? -11.200 7.765 3.380 1.00 89.31 84 ASN A O 1
ATOM 649 N N . THR A 1 85 ? -11.779 8.936 5.203 1.00 92.88 85 THR A N 1
ATOM 650 C CA . THR A 1 85 ? -10.813 10.023 4.978 1.00 92.88 85 THR A CA 1
ATOM 651 C C . THR A 1 85 ? -9.375 9.510 5.055 1.00 92.88 85 THR A C 1
ATOM 653 O O . THR A 1 85 ? -8.563 9.802 4.178 1.00 92.88 85 THR A O 1
ATOM 656 N N . LEU A 1 86 ? -9.062 8.676 6.051 1.00 89.00 86 LEU A N 1
ATOM 657 C CA . LEU A 1 86 ? -7.753 8.032 6.177 1.00 89.00 86 LEU A CA 1
ATOM 658 C C . LEU A 1 86 ? -7.453 7.111 4.991 1.00 89.00 86 LEU A C 1
ATOM 660 O O . LEU A 1 86 ? -6.330 7.115 4.493 1.00 89.00 86 LEU A O 1
ATOM 664 N N . GLN A 1 87 ? -8.443 6.355 4.508 1.00 86.75 87 GLN A N 1
ATOM 665 C CA . GLN A 1 87 ? -8.287 5.500 3.327 1.00 86.75 87 GLN A CA 1
ATOM 666 C C . GLN A 1 87 ? -7.998 6.314 2.063 1.00 86.75 87 GLN A C 1
ATOM 668 O O . GLN A 1 87 ? -7.087 5.969 1.312 1.00 86.75 87 GLN A O 1
ATOM 673 N N . GLN A 1 88 ? -8.730 7.407 1.837 1.00 88.00 88 GLN A N 1
ATOM 674 C CA . GLN A 1 88 ? -8.498 8.289 0.691 1.00 88.00 88 GLN A CA 1
ATOM 675 C C . GLN A 1 88 ? -7.127 8.961 0.767 1.00 88.00 88 GLN A C 1
ATOM 677 O O . GLN A 1 88 ? -6.398 8.982 -0.224 1.00 88.00 88 GLN A O 1
ATOM 682 N N . PHE A 1 89 ? -6.737 9.440 1.950 1.00 92.62 89 PHE A N 1
ATOM 683 C CA . PHE A 1 89 ? -5.411 10.005 2.177 1.00 92.62 89 PHE A CA 1
ATOM 684 C C . PHE A 1 89 ? -4.304 8.978 1.906 1.00 92.62 89 PHE A C 1
ATOM 686 O O . PHE A 1 89 ? -3.394 9.241 1.121 1.00 92.62 89 PHE A O 1
ATOM 693 N N . ALA A 1 90 ? -4.404 7.779 2.488 1.00 86.75 90 ALA A N 1
ATOM 694 C CA . ALA A 1 90 ? -3.436 6.706 2.274 1.00 86.75 90 ALA A CA 1
ATOM 695 C C . ALA A 1 90 ? -3.355 6.286 0.795 1.00 86.75 90 ALA A C 1
ATOM 697 O O . ALA A 1 90 ? -2.260 6.068 0.276 1.00 86.75 90 ALA A O 1
ATOM 698 N N . GLY A 1 91 ? -4.493 6.224 0.096 1.00 85.81 91 GLY A N 1
ATOM 699 C CA . GLY A 1 91 ? -4.548 5.937 -1.339 1.00 85.81 91 GLY A CA 1
ATOM 700 C C . GLY A 1 91 ? -3.866 7.013 -2.189 1.00 85.81 91 GLY A C 1
ATOM 701 O O . GLY A 1 91 ? -3.087 6.687 -3.091 1.00 85.81 91 GLY A O 1
ATOM 702 N N . ALA A 1 92 ? -4.098 8.289 -1.873 1.00 89.19 92 ALA A N 1
ATOM 703 C CA . ALA A 1 92 ? -3.466 9.415 -2.555 1.00 89.19 92 ALA A CA 1
ATOM 704 C C . ALA A 1 92 ? -1.942 9.420 -2.356 1.00 89.19 92 ALA A C 1
ATOM 706 O O . ALA A 1 92 ? -1.197 9.536 -3.329 1.00 89.19 92 ALA A O 1
ATOM 707 N N . VAL A 1 93 ? -1.476 9.217 -1.119 1.00 92.38 93 VAL A N 1
ATOM 708 C CA . VAL A 1 93 ? -0.042 9.140 -0.789 1.00 92.38 93 VAL A CA 1
ATOM 709 C C . VAL A 1 93 ? 0.624 7.933 -1.457 1.00 92.38 93 VAL A C 1
ATOM 711 O O . VAL A 1 93 ? 1.703 8.060 -2.031 1.00 92.38 93 VAL A O 1
ATOM 714 N N . GLY A 1 94 ? -0.011 6.759 -1.440 1.00 86.56 94 GLY A N 1
ATOM 715 C CA . GLY A 1 94 ? 0.542 5.562 -2.083 1.00 86.56 94 GLY A CA 1
ATOM 716 C C . GLY A 1 94 ? 0.696 5.720 -3.598 1.00 86.56 94 GLY A C 1
ATOM 717 O O . GLY A 1 94 ? 1.717 5.328 -4.172 1.00 86.56 94 GLY A O 1
ATOM 718 N N . THR A 1 95 ? -0.294 6.340 -4.244 1.00 89.69 95 THR A N 1
ATOM 719 C CA . THR A 1 95 ? -0.273 6.588 -5.692 1.00 89.69 95 THR A CA 1
ATOM 720 C C . THR A 1 95 ? 0.788 7.622 -6.062 1.00 89.69 95 THR A C 1
ATOM 722 O O . THR A 1 95 ? 1.544 7.400 -7.007 1.00 89.69 95 THR A O 1
ATOM 725 N N . SER A 1 96 ? 0.896 8.719 -5.306 1.00 92.31 96 SER A N 1
ATOM 726 C CA . SER A 1 96 ? 1.877 9.774 -5.584 1.00 92.31 96 SER A CA 1
ATOM 727 C C . SER A 1 96 ? 3.315 9.286 -5.407 1.00 92.31 96 SER A C 1
ATOM 729 O O . SER A 1 96 ? 4.142 9.519 -6.285 1.00 92.31 96 SER A O 1
ATOM 731 N N . LEU A 1 97 ? 3.608 8.528 -4.345 1.00 89.81 97 LEU A N 1
ATOM 732 C CA . LEU A 1 97 ? 4.928 7.922 -4.144 1.00 89.81 97 LEU A CA 1
ATOM 733 C C . LEU A 1 97 ? 5.287 6.957 -5.279 1.00 89.81 97 LEU A C 1
ATOM 735 O O . LEU A 1 97 ? 6.390 7.021 -5.818 1.00 89.81 97 LEU A O 1
ATOM 739 N N . SER A 1 98 ? 4.346 6.103 -5.687 1.00 87.06 98 SER A N 1
ATOM 740 C CA . SER A 1 98 ? 4.564 5.168 -6.798 1.00 87.06 98 SER A CA 1
ATOM 741 C C . SER A 1 98 ? 4.833 5.909 -8.112 1.00 87.06 98 SER A C 1
ATOM 743 O O . SER A 1 98 ? 5.746 5.543 -8.851 1.00 87.06 98 SER A O 1
ATOM 745 N N . ALA A 1 99 ? 4.088 6.985 -8.384 1.00 88.06 99 ALA A N 1
ATOM 746 C CA . ALA A 1 99 ? 4.283 7.820 -9.566 1.00 88.06 99 ALA A CA 1
ATOM 747 C C . ALA A 1 99 ? 5.659 8.500 -9.572 1.00 88.06 99 ALA A C 1
ATOM 749 O O . ALA A 1 99 ? 6.328 8.499 -10.604 1.00 88.06 99 ALA A O 1
ATOM 750 N N . VAL A 1 100 ? 6.113 9.021 -8.427 1.00 91.62 100 VAL A N 1
ATOM 751 C CA . VAL A 1 100 ? 7.446 9.632 -8.292 1.00 91.62 100 VAL A CA 1
ATOM 752 C C . VAL A 1 100 ? 8.549 8.615 -8.577 1.00 91.62 100 VAL A C 1
ATOM 754 O O . VAL A 1 100 ? 9.471 8.926 -9.325 1.00 91.62 100 VAL A O 1
ATOM 757 N N . VAL A 1 101 ? 8.445 7.388 -8.058 1.00 87.38 101 VAL A N 1
ATOM 758 C CA . VAL A 1 101 ? 9.440 6.330 -8.312 1.00 87.38 101 VAL A CA 1
ATOM 759 C C . VAL A 1 101 ? 9.516 5.976 -9.800 1.00 87.38 101 VAL A C 1
ATOM 761 O O . VAL A 1 101 ? 10.611 5.853 -10.351 1.00 87.38 101 VAL A O 1
ATOM 764 N N . VAL A 1 102 ? 8.370 5.868 -10.479 1.00 87.94 102 VAL A N 1
ATOM 765 C CA . VAL A 1 102 ? 8.331 5.608 -11.928 1.00 87.94 102 VAL A CA 1
ATOM 766 C C . VAL A 1 102 ? 8.924 6.781 -12.713 1.00 87.94 102 VAL A C 1
ATOM 768 O O . VAL A 1 102 ? 9.771 6.569 -13.583 1.00 87.94 102 VAL A O 1
ATOM 771 N N . ALA A 1 103 ? 8.528 8.014 -12.386 1.00 87.56 103 ALA A N 1
ATOM 772 C CA . ALA A 1 103 ? 9.017 9.229 -13.040 1.00 87.56 103 ALA A CA 1
ATOM 773 C C . ALA A 1 103 ? 10.530 9.417 -12.851 1.00 87.56 103 ALA A C 1
ATOM 775 O O . ALA A 1 103 ? 11.241 9.814 -13.776 1.00 87.56 103 ALA A O 1
ATOM 776 N N . GLN A 1 104 ? 11.049 9.062 -11.675 1.00 89.06 104 GLN A N 1
ATOM 777 C CA . GLN A 1 104 ? 12.479 9.053 -11.404 1.00 89.06 104 GLN A CA 1
ATOM 778 C C . GLN A 1 104 ? 13.198 8.079 -12.346 1.00 89.06 104 GLN A C 1
ATOM 780 O O . GLN A 1 104 ? 14.156 8.461 -13.015 1.00 89.06 104 GLN A O 1
ATOM 785 N N . SER A 1 105 ? 12.716 6.844 -12.496 1.00 84.75 105 SER A N 1
ATOM 786 C CA . SER A 1 105 ? 13.316 5.897 -13.447 1.00 84.75 105 SER A CA 1
ATOM 787 C C 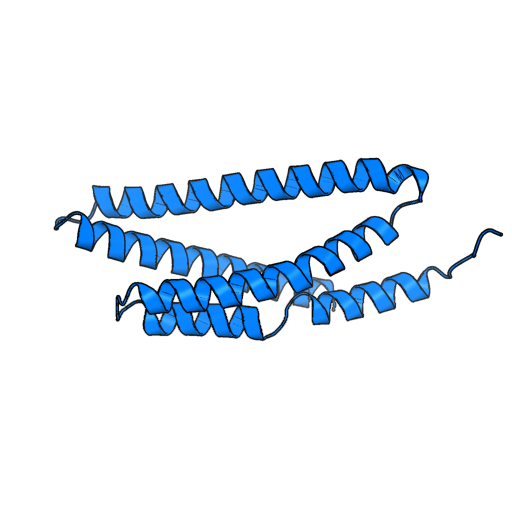. SER A 1 105 ? 13.235 6.363 -14.902 1.00 84.75 105 SER A C 1
ATOM 789 O O . SER A 1 105 ? 14.177 6.130 -15.652 1.00 84.75 105 SER A O 1
ATOM 791 N N . GLN A 1 106 ? 12.177 7.075 -15.297 1.00 83.19 106 GLN A N 1
ATOM 792 C CA . GLN A 1 106 ? 12.081 7.693 -16.627 1.00 83.19 106 GLN A CA 1
ATOM 793 C C . GLN A 1 106 ? 13.087 8.835 -16.847 1.00 83.19 106 GLN A C 1
ATOM 795 O O . GLN A 1 106 ? 13.471 9.081 -17.985 1.00 83.19 106 GLN A O 1
ATOM 800 N N . THR A 1 107 ? 13.521 9.511 -15.780 1.00 86.12 107 THR A N 1
ATOM 801 C CA . THR A 1 107 ? 14.420 10.676 -15.847 1.00 86.12 107 THR A CA 1
ATOM 802 C C . THR A 1 107 ? 15.899 10.281 -15.840 1.00 86.12 107 THR A C 1
ATOM 804 O O . THR A 1 107 ? 16.707 10.907 -16.520 1.00 86.12 107 THR A O 1
ATOM 807 N N . TYR A 1 108 ? 16.269 9.250 -15.070 1.00 80.31 108 TYR A N 1
ATOM 808 C CA . TYR A 1 108 ? 17.675 8.888 -14.835 1.00 80.31 108 TYR A CA 1
ATOM 809 C C . TYR A 1 108 ? 18.182 7.693 -15.660 1.00 80.31 108 TYR A C 1
ATOM 811 O O . TYR A 1 108 ? 19.395 7.511 -15.758 1.00 80.31 108 TYR A O 1
ATOM 819 N N . LEU A 1 109 ? 17.306 6.871 -16.258 1.00 80.62 109 LEU A N 1
ATOM 820 C CA . LEU A 1 109 ? 17.730 5.809 -17.181 1.00 80.62 109 LEU A CA 1
ATOM 821 C C . LEU A 1 109 ? 17.689 6.293 -18.633 1.00 80.62 109 LEU A C 1
ATOM 823 O O . LEU A 1 109 ? 16.667 6.777 -19.110 1.00 80.62 109 LEU A O 1
ATOM 827 N N . ALA A 1 110 ? 18.774 6.053 -19.367 1.00 69.62 110 ALA A N 1
ATOM 828 C CA . ALA A 1 110 ? 18.795 6.201 -20.816 1.00 69.62 110 ALA A CA 1
ATOM 829 C C . ALA A 1 110 ? 18.170 4.963 -21.485 1.00 69.62 110 ALA A C 1
ATOM 831 O O . ALA A 1 110 ? 18.602 3.834 -21.248 1.00 69.62 110 ALA A O 1
ATOM 832 N N . GLY A 1 111 ? 17.148 5.159 -22.320 1.00 77.62 111 GLY A N 1
ATOM 833 C CA . GLY A 1 111 ? 16.478 4.081 -23.049 1.00 77.62 111 GLY A CA 1
ATOM 834 C C . GLY A 1 111 ? 15.131 4.504 -23.635 1.00 77.62 111 GLY A C 1
ATOM 835 O O . GLY A 1 111 ? 14.713 5.651 -23.504 1.00 77.62 111 GLY A O 1
ATOM 836 N N . SER A 1 112 ? 14.434 3.563 -24.278 1.00 79.81 112 SER A N 1
ATOM 837 C CA . SER A 1 112 ? 13.050 3.776 -24.726 1.00 79.81 112 SER A CA 1
ATOM 838 C C . SER A 1 112 ? 12.126 4.031 -23.531 1.00 79.81 112 SER A C 1
ATOM 840 O O . SER A 1 112 ? 12.266 3.380 -22.495 1.00 79.81 112 SER A O 1
ATOM 842 N N . GLN A 1 113 ? 11.131 4.909 -23.698 1.00 77.56 113 GLN A N 1
ATOM 843 C CA . GLN A 1 113 ? 10.123 5.210 -22.675 1.00 77.56 113 GLN A CA 1
ATOM 844 C C . GLN A 1 113 ? 9.433 3.944 -22.144 1.00 77.56 113 GLN A C 1
ATOM 846 O O . GLN A 1 113 ? 9.141 3.849 -20.953 1.00 77.56 113 GLN A O 1
ATOM 851 N N . ALA A 1 114 ? 9.217 2.938 -22.997 1.00 75.38 114 ALA A N 1
ATOM 852 C CA . ALA A 1 114 ? 8.644 1.661 -22.579 1.00 75.38 114 ALA A CA 1
ATOM 853 C C . ALA A 1 114 ? 9.564 0.902 -21.605 1.00 75.38 114 ALA A C 1
ATOM 855 O O . ALA A 1 114 ? 9.101 0.358 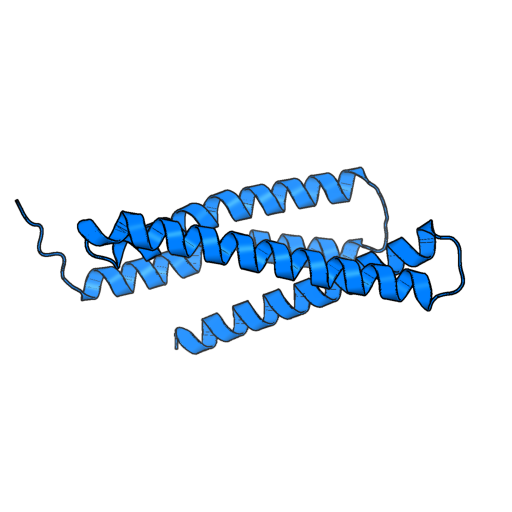-20.604 1.00 75.38 114 ALA A O 1
ATOM 856 N N . TYR A 1 115 ? 10.872 0.907 -21.869 1.00 75.38 115 TYR A N 1
ATOM 857 C CA . TYR A 1 115 ? 11.867 0.235 -21.035 1.00 75.38 115 TYR A CA 1
ATOM 858 C C . TYR A 1 115 ? 12.046 0.941 -19.685 1.00 75.38 115 TYR A C 1
ATOM 860 O O . TYR A 1 115 ? 12.001 0.297 -18.638 1.00 75.38 115 TYR A O 1
ATOM 868 N N . THR A 1 116 ? 12.188 2.267 -19.686 1.00 79.56 116 THR A N 1
ATOM 869 C CA . THR A 1 116 ? 12.390 3.044 -18.452 1.00 79.56 116 THR A CA 1
ATOM 870 C C . THR A 1 116 ? 11.158 3.022 -17.548 1.00 79.56 116 THR A C 1
ATOM 872 O O . THR A 1 116 ? 11.290 2.918 -16.329 1.00 79.56 116 THR A O 1
ATOM 875 N N . THR A 1 117 ? 9.957 3.015 -18.138 1.00 79.75 117 THR A N 1
ATOM 876 C CA . THR A 1 117 ? 8.699 2.825 -17.403 1.00 79.75 117 THR A CA 1
ATOM 877 C C . THR A 1 117 ? 8.619 1.430 -16.799 1.00 79.75 117 THR A C 1
ATOM 879 O O . THR A 1 117 ? 8.302 1.313 -15.622 1.00 79.75 117 THR A O 1
ATOM 882 N N . ALA A 1 118 ? 8.955 0.377 -17.553 1.00 73.25 118 ALA A N 1
ATOM 883 C CA . ALA A 1 118 ? 8.924 -0.993 -17.038 1.00 73.25 118 ALA A CA 1
ATOM 884 C C . ALA A 1 118 ? 9.847 -1.171 -15.820 1.00 73.25 118 ALA A C 1
ATOM 886 O O . ALA A 1 118 ? 9.431 -1.733 -14.805 1.00 73.25 118 ALA A O 1
ATOM 887 N N . VAL A 1 119 ? 11.068 -0.628 -15.885 1.00 77.12 119 VAL A N 1
ATOM 888 C CA . VAL A 1 119 ? 12.015 -0.641 -14.757 1.00 77.12 119 VAL A CA 1
ATOM 889 C C . VAL A 1 119 ? 11.487 0.182 -13.578 1.00 77.12 119 VAL A C 1
ATOM 891 O O . VAL A 1 119 ? 11.528 -0.278 -12.436 1.00 77.12 119 VAL A O 1
ATOM 894 N N . GLY A 1 120 ? 10.932 1.369 -13.835 1.00 81.69 120 GLY A N 1
ATOM 895 C CA . GLY A 1 120 ? 10.339 2.209 -12.792 1.00 81.69 120 GLY A CA 1
ATOM 896 C C . GLY A 1 120 ? 9.158 1.553 -12.088 1.00 81.69 120 GLY A C 1
ATOM 897 O O . GLY A 1 120 ? 9.066 1.578 -10.861 1.00 81.69 120 GLY A O 1
ATOM 898 N N . THR A 1 121 ? 8.280 0.898 -12.845 1.00 80.62 121 THR A N 1
ATOM 899 C CA . THR A 1 121 ? 7.150 0.139 -12.304 1.00 80.62 121 THR A CA 1
ATOM 900 C C . THR A 1 121 ? 7.633 -1.039 -11.460 1.00 80.62 121 THR A C 1
ATOM 902 O O . THR A 1 121 ? 7.078 -1.290 -10.391 1.00 80.62 121 THR A O 1
ATOM 905 N N . GLN A 1 122 ? 8.704 -1.724 -11.872 1.00 76.69 122 GLN A N 1
ATOM 906 C CA . GLN A 1 122 ? 9.310 -2.784 -11.067 1.00 76.69 122 GLN A CA 1
ATOM 907 C C . GLN A 1 122 ? 9.841 -2.249 -9.727 1.00 76.69 122 GLN A C 1
ATOM 909 O O . GLN A 1 122 ? 9.560 -2.838 -8.682 1.00 76.69 122 GLN A O 1
ATOM 914 N N . ASN A 1 123 ? 10.536 -1.108 -9.728 1.00 79.62 123 ASN A N 1
ATOM 915 C CA . ASN A 1 123 ? 11.002 -0.467 -8.494 1.00 79.62 123 ASN A CA 1
ATOM 916 C C . ASN A 1 123 ? 9.848 -0.021 -7.587 1.00 79.62 123 ASN A C 1
ATOM 918 O O . ASN A 1 123 ? 9.920 -0.211 -6.371 1.00 79.62 123 ASN A O 1
ATOM 922 N N . ALA A 1 124 ? 8.766 0.515 -8.157 1.00 81.31 124 ALA A N 1
ATOM 923 C CA . ALA A 1 124 ? 7.572 0.872 -7.394 1.00 81.31 124 ALA A CA 1
ATOM 924 C C . ALA A 1 124 ? 6.945 -0.361 -6.717 1.00 81.31 124 ALA A C 1
ATOM 926 O O . ALA A 1 124 ? 6.599 -0.307 -5.536 1.00 81.31 124 ALA A O 1
ATOM 927 N N . PHE A 1 125 ? 6.872 -1.505 -7.406 1.00 78.50 125 PHE A N 1
ATOM 928 C CA . PHE A 1 125 ? 6.389 -2.751 -6.800 1.00 78.50 125 PHE A CA 1
ATOM 929 C C . PHE A 1 125 ? 7.302 -3.281 -5.691 1.00 78.50 125 PHE A C 1
ATOM 931 O O . PHE A 1 125 ? 6.800 -3.758 -4.670 1.00 78.50 125 PHE A O 1
ATOM 938 N N . ILE A 1 126 ? 8.626 -3.167 -5.840 1.00 78.81 126 ILE A N 1
ATOM 939 C CA . ILE A 1 126 ? 9.577 -3.530 -4.777 1.00 78.81 126 ILE A CA 1
ATOM 940 C C . ILE A 1 126 ? 9.343 -2.654 -3.542 1.00 78.81 126 ILE A C 1
ATOM 942 O O . ILE A 1 126 ? 9.210 -3.181 -2.438 1.00 78.81 126 ILE A O 1
ATOM 946 N N . MET A 1 127 ? 9.215 -1.336 -3.723 1.00 86.31 127 MET A N 1
ATOM 947 C CA . MET A 1 127 ? 8.919 -0.400 -2.632 1.00 86.31 127 MET A CA 1
ATOM 948 C C . MET A 1 127 ? 7.626 -0.780 -1.897 1.00 86.31 127 MET A C 1
ATOM 950 O O . MET A 1 127 ? 7.616 -0.897 -0.671 1.00 86.31 127 MET A O 1
ATOM 954 N N . LEU A 1 128 ? 6.543 -1.031 -2.638 1.00 81.69 128 LEU A N 1
ATOM 955 C CA . LEU A 1 128 ? 5.258 -1.436 -2.060 1.00 81.69 128 LEU A CA 1
ATOM 956 C C . LEU A 1 128 ? 5.351 -2.777 -1.319 1.00 81.69 128 LEU A C 1
ATOM 958 O O . LEU A 1 128 ? 4.726 -2.947 -0.271 1.00 81.69 128 LEU A O 1
ATOM 962 N N . THR A 1 129 ? 6.164 -3.709 -1.817 1.00 77.06 129 THR A N 1
ATOM 963 C CA . THR A 1 129 ? 6.409 -4.999 -1.158 1.00 77.06 129 THR A CA 1
ATOM 964 C C . THR A 1 129 ? 7.146 -4.815 0.168 1.00 77.06 129 THR A C 1
ATOM 966 O O . THR A 1 129 ? 6.767 -5.433 1.160 1.00 77.06 129 THR A O 1
ATOM 969 N N . VAL A 1 130 ? 8.138 -3.920 0.231 1.00 85.25 130 VAL A N 1
ATOM 970 C CA . VAL A 1 130 ? 8.832 -3.571 1.484 1.00 85.25 130 VAL A CA 1
ATOM 971 C C . VAL A 1 130 ? 7.874 -2.934 2.492 1.00 85.25 130 VAL A C 1
ATOM 973 O O . VAL A 1 130 ? 7.886 -3.289 3.667 1.00 85.25 130 VAL A O 1
ATOM 976 N N . PHE A 1 131 ? 6.988 -2.034 2.064 1.00 82.81 131 PHE A N 1
ATOM 977 C CA . PHE A 1 131 ? 5.978 -1.479 2.972 1.00 82.81 131 PHE A CA 1
ATOM 978 C C . PHE A 1 131 ? 5.022 -2.555 3.490 1.00 82.81 131 PHE A C 1
ATOM 980 O O . PHE A 1 131 ? 4.741 -2.600 4.687 1.00 82.81 131 PHE A O 1
ATOM 987 N N . ALA A 1 132 ? 4.573 -3.466 2.624 1.00 79.44 132 ALA A N 1
ATOM 988 C CA . ALA A 1 132 ? 3.721 -4.577 3.030 1.00 79.44 132 ALA A CA 1
ATOM 989 C C . ALA A 1 132 ? 4.410 -5.500 4.050 1.00 79.44 132 ALA A C 1
ATOM 991 O O . ALA A 1 132 ? 3.778 -5.911 5.026 1.00 79.44 132 ALA A O 1
ATOM 992 N N . THR A 1 133 ? 5.702 -5.795 3.869 1.00 80.25 133 THR A N 1
ATOM 993 C CA . THR A 1 133 ? 6.460 -6.637 4.806 1.00 80.25 133 THR A CA 1
ATOM 994 C C . THR A 1 133 ? 6.663 -5.948 6.152 1.00 80.25 133 THR A C 1
ATOM 996 O O . THR A 1 133 ? 6.460 -6.582 7.188 1.00 80.25 133 THR A O 1
ATOM 999 N N . VAL A 1 134 ? 6.971 -4.648 6.166 1.00 83.88 134 VAL A N 1
ATOM 1000 C CA . VAL A 1 134 ? 7.090 -3.851 7.400 1.00 83.88 134 VAL A CA 1
ATOM 1001 C C . VAL A 1 134 ? 5.763 -3.800 8.158 1.00 83.88 134 VAL A C 1
ATOM 1003 O O . VAL A 1 134 ? 5.745 -4.031 9.367 1.00 83.88 134 VAL A O 1
ATOM 1006 N N . ILE A 1 135 ? 4.647 -3.552 7.464 1.00 79.94 135 ILE A N 1
ATOM 1007 C CA . ILE A 1 135 ? 3.305 -3.522 8.071 1.00 79.94 135 ILE A CA 1
ATOM 1008 C C . ILE A 1 135 ? 2.976 -4.872 8.708 1.00 79.94 135 ILE A C 1
ATOM 1010 O O . ILE A 1 135 ? 2.524 -4.931 9.851 1.00 79.94 135 ILE A O 1
ATOM 1014 N N . TRP A 1 136 ? 3.245 -5.960 7.991 1.00 77.06 136 TRP A N 1
ATOM 1015 C CA . TRP A 1 136 ? 3.043 -7.307 8.507 1.00 77.06 136 TRP A CA 1
ATOM 1016 C C . TRP A 1 136 ? 3.896 -7.570 9.747 1.00 77.06 136 TRP A C 1
ATOM 1018 O O . TRP A 1 136 ? 3.358 -7.968 10.772 1.00 77.06 136 TRP A O 1
ATOM 1028 N N . PHE A 1 137 ? 5.200 -7.281 9.719 1.00 79.94 137 PHE A N 1
ATOM 1029 C CA . PHE A 1 137 ? 6.066 -7.452 10.893 1.00 79.94 137 PHE A CA 1
ATOM 1030 C C . PHE A 1 137 ? 5.623 -6.610 12.097 1.00 79.94 137 PHE A C 1
ATOM 1032 O O . PHE A 1 137 ? 5.634 -7.107 13.224 1.00 79.94 137 PHE A O 1
ATOM 1039 N N . SER A 1 138 ? 5.200 -5.364 11.870 1.00 75.94 138 SER A N 1
ATOM 1040 C CA . SER A 1 138 ? 4.643 -4.494 12.914 1.00 75.94 138 SER A CA 1
ATOM 1041 C C . SER A 1 138 ? 3.418 -5.130 13.577 1.00 75.94 138 SER A C 1
ATOM 1043 O O . SER A 1 138 ? 3.331 -5.193 14.804 1.00 75.94 138 SER A O 1
ATOM 1045 N N . TYR A 1 139 ? 2.526 -5.710 12.772 1.00 67.69 139 TYR A N 1
ATOM 1046 C CA . TYR A 1 139 ? 1.348 -6.426 13.255 1.00 67.69 139 TYR A CA 1
ATOM 1047 C C . TYR A 1 139 ? 1.722 -7.600 14.180 1.00 67.69 139 TYR A C 1
ATOM 1049 O O . TYR A 1 139 ? 1.154 -7.737 15.263 1.00 67.69 139 TYR A O 1
ATOM 1057 N N . PHE A 1 140 ? 2.749 -8.391 13.839 1.00 68.75 140 PHE A N 1
ATOM 1058 C CA . PHE A 1 140 ? 3.239 -9.469 14.717 1.00 68.75 140 PHE A CA 1
ATOM 1059 C C . PHE A 1 140 ? 3.833 -8.969 16.034 1.00 68.75 140 PHE A C 1
ATOM 1061 O O . PHE A 1 140 ? 3.751 -9.679 17.038 1.00 68.75 140 PHE A O 1
ATOM 1068 N N . LYS A 1 141 ? 4.432 -7.773 16.047 1.00 64.44 141 LYS A N 1
ATOM 1069 C CA . LYS A 1 141 ? 4.980 -7.179 17.271 1.00 64.44 141 LYS A CA 1
ATOM 1070 C C . LYS A 1 141 ? 3.916 -6.572 18.182 1.00 64.44 141 LYS A C 1
ATOM 1072 O O . LYS A 1 141 ? 4.140 -6.529 19.378 1.00 64.44 141 LYS A O 1
ATOM 1077 N N . VAL A 1 142 ? 2.797 -6.112 17.626 1.00 60.62 142 VAL A N 1
ATOM 1078 C CA . VAL A 1 142 ? 1.671 -5.535 18.382 1.00 60.62 142 VAL A CA 1
ATOM 1079 C C . VAL A 1 142 ? 0.792 -6.609 19.040 1.00 60.62 142 VAL A C 1
ATOM 1081 O O . VAL A 1 142 ? 0.090 -6.323 20.003 1.00 60.62 142 VAL A O 1
ATOM 1084 N N . ILE A 1 143 ? 0.802 -7.841 18.522 1.00 51.22 143 ILE A N 1
ATOM 1085 C CA . ILE A 1 143 ? -0.082 -8.936 18.981 1.00 51.22 143 ILE A CA 1
ATOM 1086 C C . ILE A 1 143 ? 0.607 -9.894 19.959 1.00 51.22 143 ILE A C 1
ATOM 1088 O O . ILE A 1 143 ? -0.062 -10.736 20.567 1.00 51.22 143 ILE A O 1
ATOM 1092 N N . LYS A 1 144 ? 1.929 -9.786 20.096 1.00 42.28 144 LYS A N 1
ATOM 1093 C CA . LYS A 1 144 ? 2.678 -10.365 21.213 1.00 42.28 144 LYS A CA 1
ATOM 1094 C C . LYS A 1 144 ? 2.705 -9.376 22.365 1.00 42.28 144 LYS A C 1
ATOM 1096 O O . LYS A 1 144 ? 2.533 -9.855 23.503 1.00 42.28 144 LYS A O 1
#

S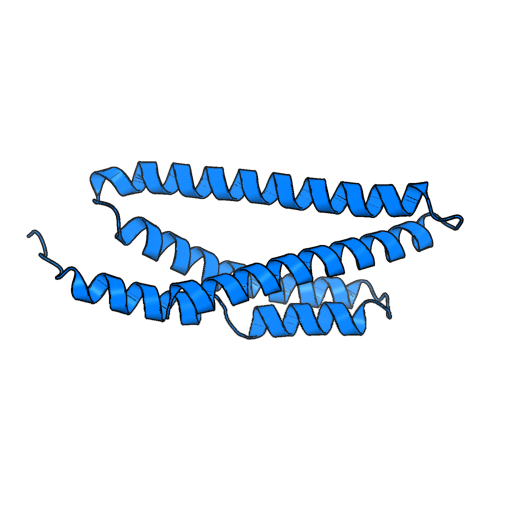econdary structure (DSSP, 8-state):
------HHHHHHHHHHHHHHSS-HHHHHHHHHHHHHTTS--HHHHHHHHHHHHHHHHHHHHHHHHHHHTTS-TTTHHHHHHHHHHHHHHHHHHHHHHHHHHHHHHHHHS-S-HHHHHHHHHHHHHHHHHHHHHHHHHHHHHHH-